Protein AF-A0A2R4MJ63-F1 (afdb_monomer)

Solvent-accessible surface area (backbone atoms only — not comparable to full-atom values): 5792 Å² total; per-residue (Å²): 129,83,83,79,84,66,91,85,64,54,70,69,53,45,52,50,43,52,36,56,55,71,37,94,49,72,66,55,39,58,70,71,44,97,54,55,67,69,57,47,53,54,47,49,52,52,51,34,66,74,69,64,48,90,46,72,68,52,50,29,52,51,28,64,76,39,42,70,59,48,49,56,55,42,48,76,71,66,56,46,71,73,53,48,53,53,61,51,50,57,62,55,59,78,74,111

Secondary structure (DSSP, 8-state):
-PPPPPS---HHHHHHHHHHTT-SSHHHHHHHSSS-HHHHHHHHHHHHHHHT--SHHHHHHHHHHTHHHHHHHHHHTTTHHHHHHHHHHHHHHTT-

Mean predicted aligned error: 8.24 Å

Foldseek 3Di:
DQDDDDPDDDLLLLLLLQQLLQDPDVVSSCVLDPDHPVSNVVSVVVVCVVRVDPDSVSSNVNCVVCVVVSVVVNVVVVVCPSNVVSVVVVVVVVVD

Nearest PDB structures (foldseek):
  6ugl-assembly1_A  TM=7.678E-01  e=4.715E-01  Vibrio cholerae O1 str. 2010EL-1786
  6kju-assembly1_B  TM=7.808E-01  e=5.261E-01  Vibrio cholerae
  1je8-assembly2_E  TM=7.914E-01  e=8.612E-01  Escherichia coli
  6ide-assembly1_A  TM=7.523E-01  e=7.718E-01  Vibrio cholerae
  7x1k-assembly1_B  TM=7.817E-01  e=1.410E+00  Listeria monocytogenes

Radius of gyration: 13.07 Å; Cα contacts (8 Å, |Δi|>4): 61; chains: 1; bound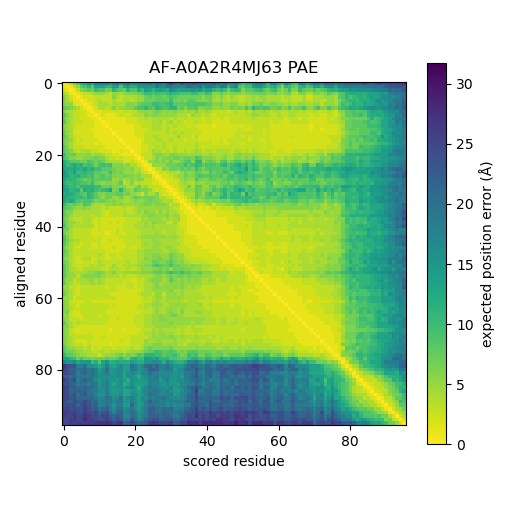ing box: 25×25×36 Å

Structure (mmCIF, N/CA/C/O backbone):
data_AF-A0A2R4MJ63-F1
#
_entry.id   AF-A0A2R4MJ63-F1
#
loop_
_atom_site.group_PDB
_atom_site.id
_atom_site.type_symbol
_atom_site.label_atom_id
_atom_site.label_alt_id
_atom_site.label_comp_id
_atom_site.label_asym_id
_atom_site.label_entity_id
_atom_site.label_seq_id
_atom_site.pdbx_PDB_ins_code
_atom_site.Cartn_x
_atom_site.Cartn_y
_atom_site.Cartn_z
_atom_site.occupancy
_atom_site.B_iso_or_equiv
_atom_site.auth_seq_id
_atom_site.auth_comp_id
_atom_site.auth_asym_id
_atom_site.auth_atom_id
_atom_site.pdbx_PDB_model_num
ATOM 1 N N . MET A 1 1 ? 4.977 13.583 14.641 1.00 46.91 1 MET A N 1
ATOM 2 C CA . MET A 1 1 ? 5.821 12.556 13.986 1.00 46.91 1 MET A CA 1
ATOM 3 C C . MET A 1 1 ? 4.907 11.609 13.225 1.00 46.91 1 MET A C 1
ATOM 5 O O . MET A 1 1 ? 3.890 11.243 13.805 1.00 46.91 1 MET A O 1
ATOM 9 N N . PRO A 1 2 ? 5.206 11.243 11.965 1.00 60.16 2 PRO A N 1
ATOM 10 C CA . PRO A 1 2 ? 4.436 10.213 11.275 1.00 60.16 2 PRO A CA 1
ATOM 11 C C . PRO A 1 2 ? 4.547 8.881 12.040 1.00 60.16 2 PRO A C 1
ATOM 13 O O . PRO A 1 2 ? 5.600 8.618 12.632 1.00 60.16 2 PRO A O 1
ATOM 16 N N . PRO A 1 3 ? 3.489 8.049 12.062 1.00 74.12 3 PRO A N 1
ATOM 17 C CA . PRO A 1 3 ? 3.548 6.744 12.709 1.00 74.12 3 PRO A CA 1
ATOM 18 C C . PRO A 1 3 ? 4.690 5.912 12.115 1.00 74.12 3 PRO A C 1
ATOM 20 O O . PRO A 1 3 ? 5.008 6.033 10.932 1.00 74.12 3 PRO A O 1
ATOM 23 N N . GLN A 1 4 ? 5.346 5.093 12.937 1.00 82.44 4 GLN A N 1
ATOM 24 C CA . GLN A 1 4 ? 6.469 4.270 12.479 1.00 82.44 4 GLN A CA 1
ATOM 25 C C . GLN A 1 4 ? 5.987 3.145 11.555 1.00 82.44 4 GLN A C 1
ATOM 27 O O . GLN A 1 4 ? 4.915 2.574 11.776 1.00 82.44 4 GLN A O 1
ATOM 32 N N . LEU A 1 5 ? 6.796 2.784 10.551 1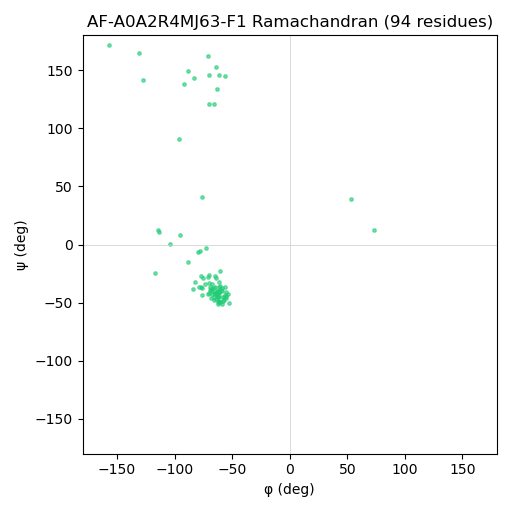.00 86.25 5 LEU A N 1
ATOM 33 C CA . LEU A 1 5 ? 6.534 1.605 9.730 1.00 86.25 5 LEU A CA 1
ATOM 34 C C . LEU A 1 5 ? 6.766 0.337 10.576 1.00 86.25 5 LEU A C 1
ATOM 36 O O . LEU A 1 5 ? 7.868 0.120 11.083 1.00 86.25 5 LEU A O 1
ATOM 40 N N . PRO A 1 6 ? 5.763 -0.539 10.756 1.00 87.19 6 PRO A N 1
ATOM 41 C CA . PRO A 1 6 ? 5.929 -1.735 11.562 1.00 87.19 6 PRO A CA 1
ATOM 42 C C . PRO A 1 6 ? 6.973 -2.680 10.965 1.00 87.19 6 PRO A C 1
ATOM 44 O O . PRO A 1 6 ? 6.922 -3.018 9.777 1.00 87.19 6 PRO A O 1
ATOM 47 N N . LYS A 1 7 ? 7.874 -3.195 11.813 1.00 83.69 7 LYS A N 1
ATOM 48 C CA . LYS A 1 7 ? 8.888 -4.192 11.418 1.00 83.69 7 LYS A CA 1
ATOM 49 C C . LYS A 1 7 ? 8.252 -5.445 10.803 1.00 83.69 7 LYS A C 1
ATOM 51 O O . LYS A 1 7 ? 8.768 -5.985 9.829 1.00 83.69 7 LYS A O 1
ATOM 56 N N . SER A 1 8 ? 7.096 -5.864 11.320 1.00 83.69 8 SER A N 1
ATOM 57 C CA . SER A 1 8 ? 6.280 -6.959 10.791 1.00 83.69 8 SER A CA 1
ATOM 58 C C . SER A 1 8 ? 5.167 -6.430 9.872 1.00 83.69 8 SER A C 1
ATOM 60 O O . SER A 1 8 ? 4.051 -6.113 10.297 1.00 83.69 8 SER A O 1
ATOM 62 N N . MET A 1 9 ? 5.486 -6.345 8.580 1.00 87.69 9 MET A N 1
ATOM 63 C CA . MET A 1 9 ? 4.502 -6.218 7.498 1.00 87.69 9 MET A CA 1
ATOM 64 C C . MET A 1 9 ? 4.775 -7.297 6.459 1.00 87.69 9 MET A C 1
ATOM 66 O O . MET A 1 9 ? 5.939 -7.593 6.172 1.00 87.69 9 MET A O 1
ATOM 70 N N . SER A 1 10 ? 3.703 -7.866 5.912 1.00 88.69 10 SER A N 1
ATOM 71 C CA . SER A 1 10 ? 3.794 -8.834 4.820 1.00 88.69 10 SER A CA 1
ATOM 72 C C . SER A 1 10 ? 4.225 -8.158 3.514 1.00 88.69 10 SER A C 1
ATOM 74 O O . SER A 1 10 ? 4.100 -6.940 3.361 1.00 88.69 10 SER A O 1
ATOM 76 N N . ARG A 1 11 ? 4.700 -8.956 2.548 1.00 86.38 11 ARG A N 1
ATOM 77 C CA . ARG A 1 11 ? 4.998 -8.476 1.189 1.00 86.38 11 ARG A CA 1
ATOM 78 C C . ARG A 1 11 ? 3.807 -7.749 0.581 1.00 86.38 11 ARG A C 1
ATOM 80 O O . ARG A 1 11 ? 3.965 -6.617 0.158 1.00 86.38 11 ARG A O 1
ATOM 87 N N . ASP A 1 12 ? 2.634 -8.373 0.630 1.00 86.69 12 ASP A N 1
ATOM 88 C CA . ASP A 1 12 ? 1.371 -7.840 0.110 1.00 86.69 12 ASP A CA 1
ATOM 89 C C . ASP A 1 12 ? 1.052 -6.443 0.676 1.00 86.69 12 ASP A C 1
ATOM 91 O O . ASP A 1 12 ? 0.656 -5.535 -0.051 1.00 86.69 12 ASP A O 1
ATOM 95 N N . GLN A 1 13 ? 1.262 -6.246 1.982 1.00 88.94 13 GLN A N 1
ATOM 96 C CA . GLN A 1 13 ? 1.032 -4.961 2.648 1.00 88.94 13 GLN A CA 1
ATOM 97 C C . GLN A 1 13 ? 2.019 -3.887 2.183 1.00 88.94 13 GLN A C 1
ATOM 99 O O . GLN A 1 13 ? 1.625 -2.743 1.966 1.00 88.94 13 GLN A O 1
ATOM 104 N N . LEU A 1 14 ? 3.298 -4.244 2.040 1.00 88.50 14 LEU A N 1
ATOM 105 C CA . LEU A 1 14 ? 4.331 -3.327 1.558 1.00 88.50 14 LEU A CA 1
ATOM 106 C C . LEU A 1 14 ? 4.145 -2.997 0.076 1.00 88.50 14 LEU A C 1
ATOM 108 O O . LEU A 1 14 ? 4.331 -1.848 -0.307 1.00 88.50 14 LEU A O 1
ATOM 112 N N . GLU A 1 15 ? 3.766 -3.982 -0.737 1.00 86.06 15 GLU A N 1
ATOM 113 C CA . GLU A 1 15 ? 3.507 -3.834 -2.169 1.00 86.06 15 GLU A CA 1
ATOM 114 C C . GLU A 1 15 ? 2.346 -2.871 -2.403 1.00 86.06 15 GLU A C 1
ATOM 116 O O . GLU A 1 15 ? 2.501 -1.901 -3.139 1.00 86.06 15 GLU A O 1
ATOM 121 N N . LEU A 1 16 ? 1.215 -3.064 -1.718 1.00 86.06 16 LEU A N 1
ATOM 122 C CA . LEU A 1 16 ? 0.089 -2.137 -1.828 1.00 86.06 16 LEU A CA 1
ATOM 123 C C . LEU A 1 16 ? 0.428 -0.753 -1.313 1.00 86.06 16 LEU A C 1
ATOM 125 O O . LEU A 1 16 ? 0.087 0.229 -1.966 1.00 86.06 16 LEU A O 1
ATOM 129 N N . LEU A 1 17 ? 1.123 -0.663 -0.177 1.00 87.19 17 LEU A N 1
ATOM 130 C CA . LEU A 1 17 ? 1.544 0.630 0.336 1.00 87.19 17 LEU A CA 1
ATOM 131 C C . LEU A 1 17 ? 2.418 1.349 -0.693 1.00 87.19 17 LEU A C 1
ATOM 133 O O . LEU A 1 17 ? 2.172 2.514 -0.978 1.00 87.19 17 LEU A O 1
ATOM 137 N N . PHE A 1 18 ? 3.378 0.644 -1.295 1.00 86.31 18 PHE A N 1
ATOM 138 C CA . PHE A 1 18 ? 4.225 1.167 -2.359 1.00 86.31 18 PHE A CA 1
ATOM 139 C C . PHE A 1 18 ? 3.406 1.641 -3.567 1.00 86.31 18 PHE A C 1
ATOM 141 O O . PHE A 1 18 ? 3.564 2.785 -3.985 1.00 86.31 18 PHE A O 1
ATOM 148 N N . LEU A 1 19 ? 2.503 0.804 -4.086 1.00 83.25 19 LEU A N 1
ATOM 149 C CA . LEU A 1 19 ? 1.683 1.119 -5.258 1.00 83.25 19 LEU A CA 1
ATOM 150 C C . LEU A 1 19 ? 0.770 2.328 -5.027 1.00 83.25 19 LEU A C 1
ATOM 152 O O . LEU A 1 19 ? 0.662 3.171 -5.912 1.00 83.25 19 LEU A O 1
ATOM 156 N N . VAL A 1 20 ? 0.182 2.482 -3.836 1.00 83.75 20 VAL A N 1
ATOM 157 C CA . VAL A 1 20 ? -0.650 3.652 -3.490 1.00 83.75 20 VAL A CA 1
ATOM 158 C C . VAL A 1 20 ? 0.114 4.967 -3.614 1.00 83.75 20 VAL A C 1
ATOM 160 O O . VAL A 1 20 ? -0.457 5.980 -4.021 1.00 83.75 20 VAL A O 1
ATOM 163 N N . GLY A 1 21 ? 1.398 4.961 -3.254 1.00 79.56 21 GLY A N 1
ATOM 164 C CA . GLY A 1 21 ? 2.260 6.135 -3.358 1.00 79.56 21 GLY A CA 1
ATOM 165 C C . GLY A 1 21 ? 2.793 6.413 -4.763 1.00 79.56 21 GLY A C 1
ATOM 166 O O . GLY A 1 21 ? 3.457 7.426 -4.955 1.00 79.56 21 GLY A O 1
ATOM 167 N N . GLN A 1 22 ? 2.557 5.522 -5.727 1.00 75.38 22 GLN A N 1
ATOM 168 C CA . GLN A 1 22 ? 3.052 5.642 -7.106 1.00 75.38 22 GLN A CA 1
ATOM 169 C C . GLN A 1 22 ? 1.922 5.766 -8.134 1.00 75.38 22 GLN A C 1
ATOM 171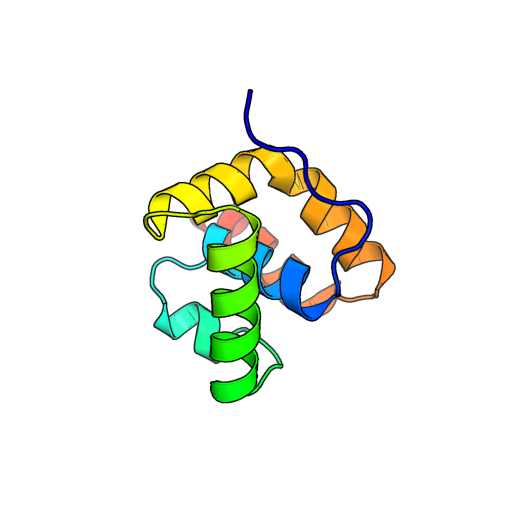 O O . GLN A 1 22 ? 2.137 6.292 -9.215 1.00 75.38 22 GLN A O 1
ATOM 176 N N . CYS A 1 23 ? 0.721 5.281 -7.820 1.00 75.06 23 CYS A N 1
ATOM 177 C CA . CYS A 1 23 ? -0.408 5.296 -8.742 1.00 75.06 23 CYS A CA 1
ATOM 178 C C . CYS A 1 23 ? -1.255 6.557 -8.567 1.00 75.06 23 CYS A C 1
ATOM 180 O O . CYS A 1 23 ? -1.574 6.980 -7.445 1.00 75.06 23 CYS A O 1
ATOM 182 N N . SER A 1 24 ? -1.677 7.126 -9.694 1.00 70.38 24 SER A N 1
ATOM 183 C CA . SER A 1 24 ? -2.461 8.366 -9.731 1.00 70.38 24 SER A CA 1
ATOM 184 C C . SER A 1 24 ? -3.902 8.124 -9.287 1.00 70.38 24 SER A C 1
ATOM 186 O O . SER A 1 24 ? -4.500 8.949 -8.589 1.00 70.38 24 SER A O 1
ATOM 188 N N . ASN A 1 25 ? -4.425 6.947 -9.616 1.00 70.94 25 ASN A N 1
ATOM 189 C CA . ASN A 1 25 ? -5.778 6.484 -9.333 1.00 70.94 25 ASN A CA 1
ATOM 190 C C . ASN A 1 25 ? -5.744 5.076 -8.700 1.00 70.94 25 ASN A C 1
ATOM 192 O O . ASN A 1 25 ? -4.728 4.380 -8.706 1.00 70.94 25 ASN A O 1
ATOM 196 N N . THR A 1 26 ? -6.860 4.664 -8.101 1.00 67.69 26 THR A N 1
ATOM 197 C CA . THR A 1 26 ? -6.997 3.341 -7.470 1.00 67.69 26 THR A CA 1
ATOM 198 C C . THR A 1 26 ? -7.034 2.196 -8.477 1.00 67.69 26 THR A C 1
ATOM 200 O O . THR A 1 26 ? -6.623 1.090 -8.142 1.00 67.69 26 THR A O 1
ATOM 203 N N . ASP A 1 27 ? -7.464 2.456 -9.709 1.00 67.75 27 ASP A N 1
ATOM 204 C CA . ASP A 1 27 ? -7.562 1.433 -10.755 1.00 67.75 27 ASP A CA 1
ATOM 205 C C . ASP A 1 27 ? -6.183 0.954 -11.225 1.00 67.75 27 ASP A C 1
ATOM 207 O O . ASP A 1 27 ? -5.966 -0.244 -11.401 1.00 67.75 27 ASP A O 1
ATOM 211 N N . GLU A 1 28 ? -5.200 1.854 -11.299 1.00 65.62 28 GLU A N 1
ATOM 212 C CA . GLU A 1 28 ? -3.801 1.501 -11.562 1.00 65.62 28 GLU A CA 1
ATOM 213 C C . GLU A 1 28 ? -3.210 0.588 -10.480 1.00 65.62 28 GLU A C 1
ATOM 215 O O . GLU A 1 28 ? -2.386 -0.273 -10.795 1.00 65.62 28 GLU A O 1
ATOM 220 N N . ILE A 1 29 ? -3.644 0.727 -9.222 1.00 67.19 29 ILE A N 1
ATOM 221 C CA . ILE A 1 29 ? -3.208 -0.149 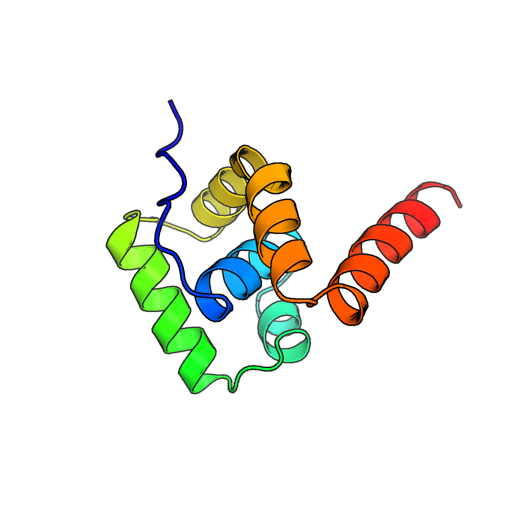-8.124 1.00 67.19 29 ILE A CA 1
ATOM 222 C C . ILE A 1 29 ? -3.717 -1.571 -8.372 1.00 67.19 29 ILE A C 1
ATOM 224 O O . ILE A 1 29 ? -2.942 -2.526 -8.267 1.00 67.19 29 ILE A O 1
ATOM 228 N N . TYR A 1 30 ? -4.991 -1.699 -8.764 1.00 66.25 30 TYR A N 1
ATOM 229 C CA . TYR A 1 30 ? -5.609 -2.990 -9.056 1.00 66.25 30 TYR A CA 1
ATOM 230 C C . TYR A 1 30 ? -4.929 -3.715 -10.216 1.00 66.25 30 TYR A C 1
ATOM 232 O O . TYR A 1 30 ? -4.772 -4.931 -10.147 1.00 66.25 30 TYR A O 1
ATOM 240 N N . ILE A 1 31 ? -4.479 -2.974 -11.231 1.00 60.81 31 ILE A N 1
ATOM 241 C CA . ILE A 1 31 ? -3.825 -3.517 -12.429 1.00 60.81 31 ILE A CA 1
ATOM 242 C C . ILE A 1 31 ? -2.355 -3.887 -12.170 1.00 60.81 31 ILE A C 1
ATOM 244 O O . ILE A 1 31 ? -1.855 -4.860 -12.729 1.00 60.81 31 ILE A O 1
ATOM 248 N N . ARG A 1 32 ? -1.636 -3.107 -11.351 1.00 67.31 32 ARG A N 1
ATOM 249 C CA . ARG A 1 32 ? -0.178 -3.252 -11.173 1.00 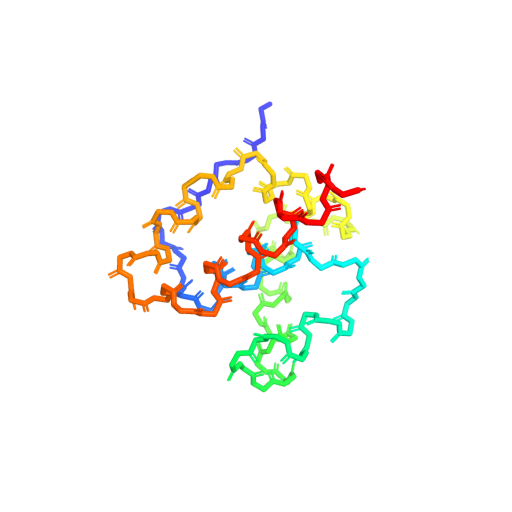67.31 32 ARG A CA 1
ATOM 250 C C . ARG A 1 32 ? 0.228 -4.231 -10.073 1.00 67.31 32 ARG A C 1
ATOM 252 O O . ARG A 1 32 ? 1.397 -4.615 -10.027 1.00 67.31 32 ARG A O 1
ATOM 259 N N . SER A 1 33 ? -0.688 -4.624 -9.191 1.00 72.62 33 SER A N 1
ATOM 260 C CA . SER A 1 33 ? -0.397 -5.643 -8.182 1.00 72.62 33 SER A CA 1
ATOM 261 C C . SER A 1 33 ? -0.564 -7.053 -8.742 1.00 72.62 33 SER A C 1
ATOM 263 O O . SER A 1 33 ? -1.501 -7.340 -9.480 1.00 72.62 33 SER A O 1
ATOM 265 N N . ALA A 1 34 ? 0.303 -7.971 -8.310 1.00 72.25 34 ALA A N 1
ATOM 266 C CA . ALA A 1 34 ? 0.151 -9.398 -8.606 1.00 72.25 34 ALA A CA 1
ATOM 267 C C . ALA A 1 34 ? -0.998 -10.064 -7.811 1.00 72.25 34 ALA A C 1
ATOM 269 O O . ALA A 1 34 ? -1.247 -11.261 -7.952 1.00 72.25 34 ALA A O 1
ATOM 270 N N . MET A 1 35 ? -1.673 -9.317 -6.931 1.00 79.06 35 MET A N 1
ATOM 271 C CA . MET A 1 35 ? -2.770 -9.801 -6.093 1.00 79.06 35 MET A CA 1
ATOM 272 C C . MET A 1 35 ? -4.134 -9.686 -6.776 1.00 79.06 35 MET A C 1
ATOM 274 O O . MET A 1 35 ? -4.407 -8.723 -7.486 1.00 79.06 35 MET A O 1
ATOM 278 N N . THR A 1 36 ? -5.053 -10.601 -6.454 1.00 83.25 36 THR A N 1
ATOM 279 C CA . THR A 1 36 ? -6.468 -10.465 -6.838 1.00 83.25 36 THR A CA 1
ATOM 280 C C . THR A 1 36 ? -7.110 -9.243 -6.173 1.00 83.25 36 THR A C 1
ATOM 282 O O . THR A 1 36 ? -6.726 -8.852 -5.069 1.00 83.25 36 THR A O 1
ATOM 285 N N . ILE A 1 37 ? -8.140 -8.667 -6.799 1.00 81.19 37 ILE A N 1
ATOM 286 C CA . ILE A 1 37 ? -8.856 -7.489 -6.275 1.00 81.19 37 ILE A CA 1
ATOM 287 C C . ILE A 1 37 ? -9.385 -7.733 -4.850 1.00 81.19 37 ILE A C 1
ATOM 289 O O . ILE A 1 37 ? -9.273 -6.866 -3.985 1.00 81.19 37 ILE A O 1
ATOM 293 N N . GLU A 1 38 ? -9.921 -8.920 -4.565 1.00 84.69 38 GLU A N 1
ATOM 294 C CA . GLU A 1 38 ? -10.415 -9.291 -3.230 1.00 84.69 38 GLU A CA 1
ATOM 295 C C . GLU A 1 38 ? -9.301 -9.296 -2.181 1.00 84.69 38 GLU A C 1
ATOM 297 O O . GLU A 1 38 ? -9.461 -8.769 -1.074 1.00 84.69 38 GLU A O 1
ATOM 302 N N . ARG A 1 39 ? -8.137 -9.852 -2.542 1.00 83.12 39 ARG A N 1
ATOM 303 C CA . ARG A 1 39 ? -6.958 -9.856 -1.679 1.00 83.12 39 ARG A CA 1
ATOM 304 C C . ARG A 1 39 ? -6.467 -8.435 -1.437 1.00 83.12 39 ARG A C 1
ATOM 306 O O . ARG A 1 39 ? -6.165 -8.101 -0.292 1.00 83.12 39 ARG A O 1
ATOM 313 N N . GLN A 1 40 ? -6.454 -7.598 -2.472 1.00 80.56 40 GLN A N 1
ATOM 314 C CA . GLN A 1 40 ? -6.070 -6.198 -2.349 1.00 80.56 40 GLN A CA 1
ATOM 315 C C . GLN A 1 40 ? -6.997 -5.441 -1.398 1.00 80.56 40 GLN A C 1
ATOM 317 O O . GLN A 1 40 ? -6.512 -4.839 -0.443 1.00 80.56 40 GLN A O 1
ATOM 322 N N . LYS A 1 41 ? -8.321 -5.556 -1.571 1.00 85.69 41 LYS A N 1
ATOM 323 C CA . LYS A 1 41 ? -9.322 -4.954 -0.670 1.00 85.69 41 LYS A CA 1
ATOM 324 C C . LYS A 1 41 ? -9.121 -5.388 0.782 1.00 85.69 41 LYS A C 1
ATOM 326 O O . LYS A 1 41 ? -9.137 -4.550 1.682 1.00 85.69 41 LYS A O 1
ATOM 331 N N . LYS A 1 42 ? -8.874 -6.682 1.017 1.00 89.94 42 LYS A N 1
ATOM 332 C CA . LYS A 1 42 ? -8.615 -7.217 2.363 1.00 89.94 42 LYS A CA 1
ATOM 333 C C . LYS A 1 42 ? -7.368 -6.598 2.992 1.00 89.94 42 LYS A C 1
ATOM 335 O O . LYS A 1 42 ? -7.408 -6.168 4.143 1.00 89.94 42 LY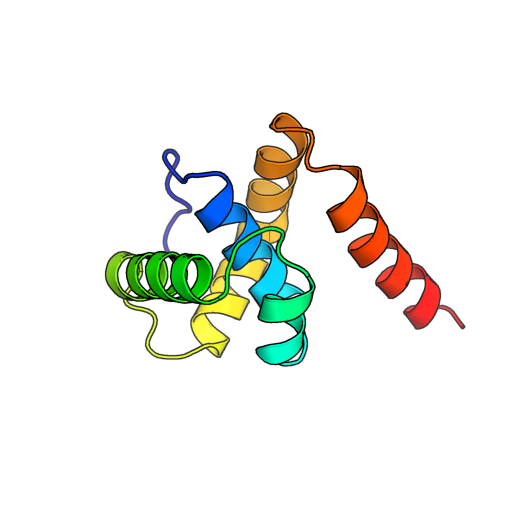S A O 1
ATOM 340 N N . VAL A 1 43 ? -6.261 -6.555 2.255 1.00 88.06 43 VAL A N 1
ATOM 341 C CA . VAL A 1 43 ? -4.993 -6.002 2.751 1.00 88.06 43 VAL A CA 1
ATOM 342 C C . VAL A 1 43 ? -5.102 -4.491 2.965 1.00 88.06 43 VAL A C 1
ATOM 344 O O . VAL A 1 43 ? -4.614 -3.979 3.969 1.00 88.06 43 VAL A O 1
ATOM 347 N N . PHE A 1 44 ? -5.803 -3.783 2.081 1.00 85.62 44 PHE A N 1
ATOM 348 C CA . PHE A 1 44 ? -6.063 -2.354 2.220 1.00 85.62 44 PHE A CA 1
ATOM 349 C C . PHE A 1 44 ? -6.889 -2.044 3.468 1.00 85.62 44 PHE A C 1
ATOM 351 O O . PHE A 1 44 ? -6.518 -1.170 4.245 1.00 85.62 44 PHE A O 1
ATOM 358 N N . GLY A 1 45 ? -7.954 -2.815 3.713 1.00 87.31 45 GLY A N 1
ATOM 359 C CA . GLY A 1 45 ? -8.749 -2.707 4.935 1.00 87.31 45 GLY A CA 1
ATOM 360 C C . GLY A 1 45 ? -7.894 -2.892 6.189 1.00 87.31 45 GLY A C 1
ATOM 361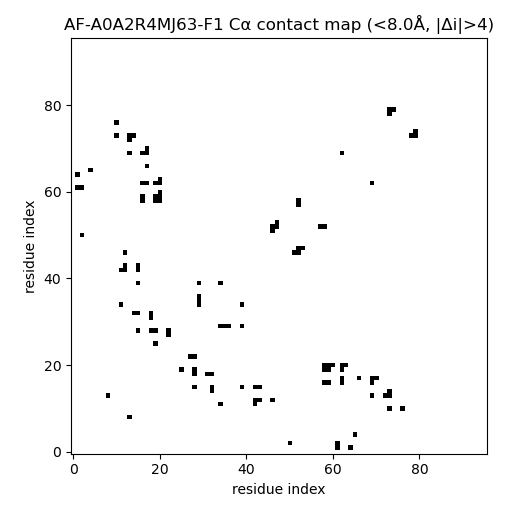 O O . GLY A 1 45 ? -7.976 -2.092 7.113 1.00 87.31 45 GLY A O 1
ATOM 362 N N . GLN A 1 46 ? -6.987 -3.875 6.190 1.00 89.94 46 GLN A N 1
ATOM 363 C CA . GLN A 1 46 ? -6.046 -4.069 7.299 1.00 89.94 46 GLN A CA 1
ATOM 364 C C . GLN A 1 46 ? -5.113 -2.870 7.505 1.00 89.94 46 GLN A C 1
ATOM 366 O O . GLN A 1 46 ? -4.841 -2.513 8.649 1.00 89.94 46 GLN A O 1
ATOM 371 N N . LEU A 1 47 ? -4.612 -2.255 6.429 1.00 87.31 47 LEU A N 1
ATOM 372 C CA . LEU A 1 47 ? -3.764 -1.062 6.518 1.00 87.31 47 LEU A CA 1
ATOM 373 C C . LEU A 1 47 ? -4.548 0.126 7.083 1.00 87.31 47 LEU A C 1
ATOM 375 O O . LEU A 1 47 ? -4.087 0.762 8.028 1.00 87.31 47 LEU A O 1
ATOM 379 N N . VAL A 1 48 ? -5.750 0.377 6.561 1.00 87.75 48 VAL A N 1
ATOM 380 C CA . VAL A 1 48 ? -6.639 1.446 7.035 1.00 87.75 48 VAL A CA 1
ATOM 381 C C . VAL A 1 48 ? -6.953 1.274 8.518 1.00 87.75 48 VAL A C 1
ATOM 383 O O . VAL A 1 48 ? -6.756 2.209 9.285 1.00 87.75 48 VAL A O 1
ATOM 386 N N . THR A 1 49 ? -7.347 0.076 8.957 1.00 89.12 49 THR A N 1
ATOM 387 C CA . THR A 1 49 ? -7.632 -0.189 10.375 1.00 89.12 49 THR A CA 1
ATOM 388 C C . THR A 1 49 ? -6.387 -0.059 11.251 1.00 89.12 49 THR A C 1
ATOM 390 O O . THR A 1 49 ? -6.459 0.509 12.337 1.00 89.12 49 THR A O 1
ATOM 393 N N . ARG A 1 50 ? -5.233 -0.568 10.800 1.00 87.38 50 ARG A N 1
ATOM 394 C CA . ARG A 1 50 ? -4.001 -0.592 11.603 1.00 87.38 50 ARG A CA 1
ATOM 395 C C . ARG A 1 50 ? -3.418 0.798 11.841 1.00 87.38 50 ARG A C 1
ATOM 397 O O . ARG A 1 50 ? -2.890 1.045 12.920 1.00 87.38 50 ARG A O 1
ATOM 404 N N . PHE A 1 51 ? -3.474 1.668 10.839 1.00 87.62 51 PHE A N 1
ATOM 405 C CA . PHE A 1 51 ? -2.906 3.017 10.908 1.00 87.62 51 PHE A CA 1
ATOM 406 C C . PHE A 1 51 ? -3.961 4.108 11.091 1.00 87.62 51 PHE A C 1
ATOM 408 O O . PHE A 1 51 ? -3.599 5.277 11.164 1.00 87.62 51 PHE A O 1
ATOM 415 N N . GLN A 1 52 ? -5.238 3.723 11.178 1.00 89.25 52 GLN A N 1
ATOM 416 C CA . GLN A 1 52 ? -6.382 4.626 11.300 1.00 89.25 52 GLN A CA 1
ATOM 417 C C . GLN A 1 52 ? -6.414 5.694 10.198 1.00 89.25 52 GLN A C 1
ATOM 419 O O . GLN A 1 52 ? -6.742 6.847 10.453 1.00 89.25 52 GLN A O 1
ATOM 424 N N . PHE A 1 53 ? -6.068 5.305 8.966 1.00 87.75 53 PHE A N 1
ATOM 425 C CA . PHE A 1 53 ? -6.073 6.231 7.837 1.00 87.75 53 PHE A CA 1
ATOM 426 C C . PHE A 1 53 ? -7.500 6.693 7.534 1.00 87.75 53 PHE A C 1
ATOM 428 O O . PHE A 1 53 ? -8.359 5.877 7.198 1.00 87.75 53 PHE A O 1
ATOM 435 N N . ALA A 1 54 ? -7.748 7.997 7.599 1.00 83.75 54 ALA A N 1
ATOM 436 C CA . ALA A 1 54 ? -9.062 8.567 7.317 1.00 83.75 54 ALA A CA 1
ATOM 437 C C . ALA A 1 54 ? -9.357 8.635 5.810 1.00 83.75 54 ALA A C 1
ATOM 439 O O . ALA A 1 54 ? -10.512 8.618 5.390 1.00 83.75 54 ALA A O 1
ATOM 440 N N . ASN A 1 55 ? -8.317 8.737 4.978 1.00 84.00 55 ASN A N 1
ATOM 441 C CA . ASN A 1 55 ? -8.443 8.872 3.530 1.00 84.00 55 ASN A CA 1
ATOM 442 C C . ASN A 1 55 ? -7.169 8.414 2.797 1.00 84.00 55 ASN A C 1
ATOM 444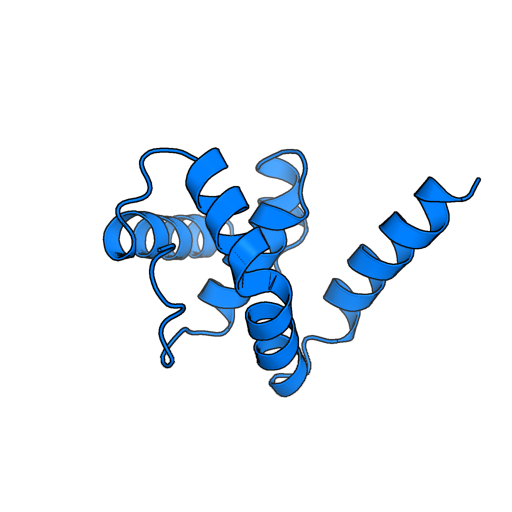 O O . ASN A 1 55 ? -6.123 8.164 3.396 1.00 84.00 55 ASN A O 1
ATOM 448 N N . ILE A 1 56 ? -7.243 8.339 1.465 1.00 81.44 56 ILE A N 1
ATOM 449 C CA . ILE A 1 56 ? -6.119 7.907 0.622 1.00 81.44 56 ILE A CA 1
ATOM 450 C C . ILE A 1 56 ? -4.915 8.866 0.660 1.00 81.44 56 ILE A C 1
ATOM 452 O O . ILE A 1 56 ? -3.779 8.426 0.471 1.00 81.44 56 ILE A O 1
ATOM 456 N N . HIS A 1 57 ? -5.119 10.161 0.935 1.00 84.44 57 HIS A N 1
ATOM 457 C CA . HIS A 1 57 ? -4.023 11.133 1.027 1.00 84.44 57 HIS A CA 1
ATOM 458 C C . HIS A 1 57 ? -3.122 10.874 2.236 1.00 84.44 57 HIS A C 1
ATOM 460 O O . HIS A 1 57 ? -1.908 11.067 2.143 1.00 84.44 57 HIS A O 1
ATOM 466 N N . GLU A 1 58 ? -3.680 10.388 3.343 1.00 87.50 58 GLU A N 1
ATOM 467 C CA . GLU A 1 58 ? -2.894 9.978 4.508 1.00 87.50 58 GLU A CA 1
ATOM 468 C C . GLU A 1 58 ? -2.045 8.743 4.209 1.00 87.50 58 GLU A C 1
ATOM 470 O O . GLU A 1 58 ? -0.868 8.714 4.563 1.00 87.50 58 GLU A O 1
ATOM 475 N N . ILE A 1 59 ? -2.590 7.771 3.469 1.00 86.06 59 ILE A N 1
ATOM 476 C CA . ILE A 1 59 ? -1.844 6.580 3.032 1.00 86.06 59 ILE A CA 1
ATOM 477 C C . ILE A 1 59 ? -0.673 6.991 2.135 1.00 86.06 59 ILE A C 1
ATOM 479 O O . ILE A 1 59 ? 0.451 6.526 2.328 1.00 86.06 59 ILE A O 1
ATOM 483 N N . ARG A 1 60 ? -0.910 7.907 1.187 1.00 86.56 60 ARG A N 1
ATOM 484 C CA . ARG A 1 60 ? 0.136 8.467 0.314 1.00 86.56 60 ARG A CA 1
ATOM 485 C C . ARG A 1 60 ? 1.198 9.225 1.103 1.00 86.56 60 ARG A C 1
ATOM 487 O O . ARG A 1 60 ? 2.388 9.026 0.877 1.00 86.56 60 ARG A O 1
ATOM 494 N N . SER A 1 61 ? 0.787 10.063 2.051 1.00 88.19 61 SER A N 1
ATOM 495 C CA . SER A 1 61 ? 1.717 10.813 2.903 1.00 88.19 61 SER A CA 1
ATOM 496 C C . SER A 1 61 ? 2.562 9.877 3.768 1.00 88.19 61 SER A C 1
ATOM 498 O O . SER A 1 61 ? 3.774 10.064 3.882 1.00 88.19 61 SER A O 1
ATOM 500 N N . PHE A 1 62 ? 1.948 8.825 4.315 1.00 89.56 62 PHE A N 1
ATOM 501 C CA . PHE A 1 62 ? 2.637 7.784 5.068 1.00 89.56 62 PHE A CA 1
ATOM 502 C C . PHE A 1 62 ? 3.622 7.005 4.189 1.00 89.56 62 PHE A C 1
ATOM 504 O O . PHE A 1 62 ? 4.780 6.844 4.567 1.00 89.56 62 PHE A O 1
ATOM 511 N N . GLN A 1 63 ? 3.209 6.576 2.992 1.00 88.62 63 GLN A N 1
ATOM 512 C CA . GLN A 1 63 ? 4.105 5.931 2.031 1.00 88.62 63 GLN A CA 1
ATOM 513 C C . GLN A 1 63 ? 5.297 6.830 1.700 1.00 88.62 63 GLN A C 1
ATOM 515 O O . GLN A 1 63 ? 6.425 6.347 1.721 1.00 88.62 63 GLN A O 1
ATOM 520 N N . LYS A 1 64 ? 5.074 8.126 1.452 1.00 86.94 64 LYS A N 1
ATOM 521 C CA . LYS A 1 64 ? 6.134 9.079 1.105 1.00 86.94 64 LYS A CA 1
ATOM 522 C C . LYS A 1 64 ? 7.143 9.244 2.240 1.00 86.94 64 LYS A C 1
ATOM 524 O O . LYS A 1 64 ? 8.344 9.272 1.989 1.00 86.94 64 LYS A O 1
ATOM 529 N N . ALA A 1 65 ? 6.669 9.291 3.486 1.00 88.75 65 ALA A N 1
ATOM 530 C CA . ALA A 1 65 ? 7.530 9.353 4.667 1.00 88.75 65 ALA A CA 1
ATOM 531 C C . ALA A 1 65 ? 8.409 8.098 4.837 1.00 88.75 65 ALA A C 1
ATOM 533 O O . ALA A 1 65 ? 9.513 8.194 5.367 1.00 88.75 65 ALA A O 1
ATOM 534 N N . HIS A 1 66 ? 7.944 6.941 4.353 1.00 89.38 66 HIS A N 1
ATOM 535 C CA . HIS A 1 66 ? 8.601 5.638 4.528 1.00 89.38 66 HIS A CA 1
ATOM 536 C C . HIS A 1 66 ? 9.111 5.014 3.219 1.00 89.38 66 HIS A C 1
ATOM 538 O O . HIS A 1 66 ? 9.485 3.840 3.197 1.00 89.38 66 HIS A O 1
ATOM 544 N N . GLN A 1 67 ? 9.150 5.776 2.122 1.00 85.06 67 GLN A N 1
ATOM 545 C CA . GLN A 1 67 ? 9.353 5.263 0.760 1.00 85.06 67 GLN A CA 1
ATOM 546 C C . GLN A 1 67 ? 10.631 4.426 0.630 1.00 85.06 67 GLN A C 1
ATOM 548 O O . GLN A 1 67 ? 10.611 3.330 0.067 1.00 85.06 67 GLN A O 1
ATOM 55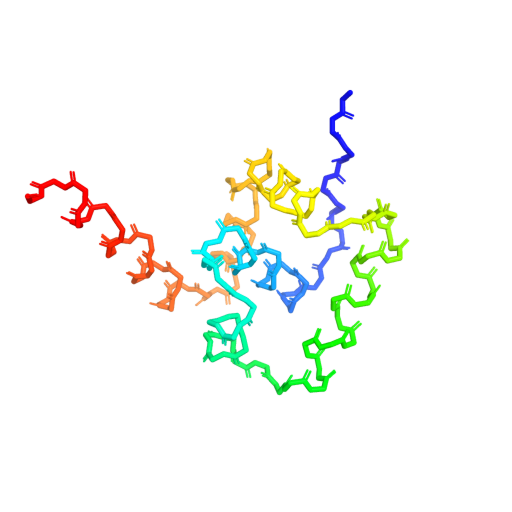3 N N . VAL A 1 68 ? 11.739 4.928 1.182 1.00 85.81 68 VAL A N 1
ATOM 554 C CA . VAL A 1 68 ? 13.049 4.263 1.132 1.00 85.81 68 VAL A CA 1
ATOM 555 C C . VAL A 1 68 ? 13.024 2.937 1.894 1.00 85.81 68 VAL A C 1
ATOM 557 O O . VAL A 1 68 ? 13.545 1.934 1.405 1.00 85.81 68 VAL A O 1
ATOM 560 N N . GLU A 1 69 ? 12.396 2.900 3.071 1.00 88.81 69 GLU A N 1
ATOM 561 C CA . GLU A 1 69 ? 12.307 1.679 3.875 1.00 88.81 69 GLU A CA 1
ATOM 562 C C . GLU A 1 69 ? 11.412 0.632 3.204 1.00 88.81 69 GLU A C 1
ATOM 564 O O . GLU A 1 69 ? 11.810 -0.531 3.080 1.00 88.81 69 GLU A O 1
ATOM 569 N N . VAL A 1 70 ? 10.237 1.042 2.716 1.00 87.62 70 VAL A N 1
ATOM 570 C CA . VAL A 1 70 ? 9.304 0.170 1.987 1.00 87.62 70 VAL A CA 1
ATOM 571 C C . VAL A 1 70 ? 9.999 -0.451 0.775 1.00 87.62 70 VAL A C 1
ATOM 573 O O . VAL A 1 70 ? 9.974 -1.673 0.610 1.00 87.62 70 VAL A O 1
ATOM 576 N N . TYR A 1 71 ? 10.693 0.365 -0.022 1.00 84.44 71 TYR A N 1
ATOM 577 C CA . TYR A 1 71 ? 11.449 -0.100 -1.182 1.00 84.44 71 TYR A CA 1
ATOM 578 C C . TYR A 1 71 ? 12.555 -1.092 -0.799 1.00 84.44 71 TYR A C 1
ATOM 580 O O . TYR A 1 71 ? 12.636 -2.183 -1.364 1.00 84.44 71 TYR A O 1
ATOM 588 N N . ASN A 1 72 ? 13.378 -0.766 0.201 1.00 85.06 72 ASN A N 1
ATOM 589 C CA . ASN A 1 72 ? 14.466 -1.641 0.641 1.00 85.06 72 ASN A CA 1
ATOM 590 C C . ASN A 1 72 ? 13.955 -2.998 1.138 1.00 85.06 72 ASN A C 1
ATOM 592 O O . ASN A 1 72 ? 14.593 -4.028 0.910 1.00 85.06 72 ASN A O 1
ATOM 596 N N . ARG A 1 73 ? 12.796 -3.021 1.800 1.00 87.38 73 ARG A N 1
ATOM 597 C CA . ARG A 1 73 ? 12.166 -4.262 2.261 1.00 87.38 73 ARG A CA 1
ATOM 598 C C . ARG A 1 73 ? 11.615 -5.084 1.102 1.00 87.38 73 ARG A C 1
ATOM 600 O O . ARG A 1 73 ? 11.855 -6.286 1.078 1.00 87.38 73 ARG A O 1
ATOM 607 N N . LEU A 1 74 ? 10.961 -4.460 0.124 1.00 84.81 74 LEU A N 1
ATOM 608 C CA . LEU A 1 74 ? 10.483 -5.146 -1.083 1.00 84.81 74 LEU A CA 1
ATOM 609 C C . LEU A 1 74 ? 11.639 -5.689 -1.935 1.00 84.81 74 LEU A C 1
ATOM 611 O O . LEU A 1 74 ? 11.563 -6.810 -2.442 1.00 84.81 74 LEU A O 1
ATOM 615 N N . LYS A 1 75 ? 12.757 -4.957 -2.011 1.00 82.69 75 LYS A N 1
ATOM 616 C CA . LYS A 1 75 ? 13.976 -5.393 -2.705 1.00 82.69 75 LYS A CA 1
ATOM 617 C C . LYS A 1 75 ? 14.533 -6.701 -2.135 1.00 82.69 75 LYS A C 1
ATOM 619 O O . LYS A 1 75 ? 14.928 -7.571 -2.906 1.00 82.69 75 LYS A O 1
ATOM 624 N N . LYS A 1 76 ? 14.515 -6.882 -0.807 1.00 83.00 76 LYS A N 1
ATOM 625 C CA . LYS A 1 76 ? 14.959 -8.132 -0.150 1.00 83.00 76 LYS A CA 1
ATOM 626 C C . LYS A 1 76 ? 14.145 -9.361 -0.569 1.00 83.00 76 LYS A C 1
ATOM 628 O O . LYS A 1 76 ? 14.636 -10.474 -0.450 1.00 83.00 76 LYS A O 1
ATOM 633 N N . TRP A 1 77 ? 12.921 -9.161 -1.050 1.00 76.38 77 TRP A N 1
ATOM 634 C CA . TRP A 1 77 ? 12.007 -10.227 -1.463 1.00 76.38 77 TRP A CA 1
ATOM 635 C C . TRP A 1 77 ? 12.071 -10.511 -2.970 1.00 76.38 77 TRP A C 1
ATOM 637 O O . TRP A 1 77 ? 11.231 -11.239 -3.490 1.00 76.38 77 TRP A O 1
ATOM 647 N N . GLY A 1 78 ? 13.029 -9.920 -3.693 1.00 70.06 78 GLY A N 1
ATOM 648 C CA . GLY A 1 78 ? 13.163 -10.119 -5.136 1.00 70.06 78 GLY A CA 1
ATOM 649 C C . GLY A 1 78 ? 12.085 -9.415 -5.967 1.00 70.06 78 GLY A C 1
ATOM 650 O O . GLY A 1 78 ? 12.004 -9.651 -7.169 1.00 70.06 78 GLY A O 1
ATOM 651 N N . VAL A 1 79 ? 11.300 -8.499 -5.379 1.00 62.44 79 VAL A N 1
ATOM 652 C CA . VAL A 1 79 ? 10.273 -7.687 -6.074 1.00 62.44 79 VAL A CA 1
ATOM 653 C C . VAL A 1 79 ? 10.930 -6.553 -6.887 1.00 62.44 79 VAL A C 1
ATOM 655 O O . VAL A 1 79 ? 10.506 -5.403 -6.883 1.00 62.44 79 VAL A O 1
ATOM 658 N N . SER A 1 80 ? 12.043 -6.870 -7.547 1.00 53.03 80 SER A N 1
ATOM 659 C CA . SER A 1 80 ? 12.894 -5.936 -8.277 1.00 53.03 80 SER A CA 1
ATOM 660 C C . SER A 1 80 ? 12.280 -5.549 -9.620 1.00 53.03 80 SER A C 1
ATOM 662 O O . SER A 1 80 ? 12.286 -4.374 -9.959 1.00 53.03 80 SER A O 1
ATOM 664 N N . CYS A 1 81 ? 11.722 -6.496 -10.379 1.00 46.19 81 CYS A N 1
ATOM 665 C CA . CYS A 1 81 ? 11.453 -6.269 -11.804 1.00 46.19 81 CYS A CA 1
ATOM 666 C C . CYS A 1 81 ? 10.225 -5.392 -12.099 1.00 46.19 81 CYS A C 1
ATOM 668 O O . CYS A 1 81 ? 10.300 -4.549 -12.987 1.00 46.19 81 CYS A O 1
ATOM 670 N N . SER A 1 82 ? 9.130 -5.505 -11.342 1.00 52.69 82 SER A N 1
ATOM 671 C CA . SER A 1 82 ? 7.926 -4.691 -11.601 1.00 52.69 82 SER A CA 1
ATOM 672 C C . SER A 1 82 ? 8.021 -3.288 -10.992 1.00 52.69 82 SER A C 1
ATOM 674 O O . SER A 1 82 ? 7.524 -2.320 -11.560 1.00 52.69 82 SER A O 1
ATOM 676 N N . ILE A 1 83 ? 8.708 -3.162 -9.852 1.00 54.69 83 ILE A N 1
ATOM 677 C CA . ILE A 1 83 ? 8.838 -1.905 -9.106 1.00 54.69 83 ILE A CA 1
ATOM 678 C C . ILE A 1 83 ? 9.968 -1.020 -9.660 1.00 54.69 83 ILE A C 1
ATOM 680 O O . ILE A 1 83 ? 9.779 0.192 -9.760 1.00 54.69 83 ILE A O 1
ATOM 684 N N . HIS A 1 84 ? 11.110 -1.588 -10.089 1.00 48.22 84 HIS A N 1
ATOM 685 C CA . HIS A 1 84 ? 12.148 -0.792 -10.767 1.00 48.22 84 HIS A CA 1
ATOM 686 C C . HIS A 1 84 ? 11.637 -0.181 -12.066 1.00 48.22 84 HIS A C 1
ATOM 688 O O . HIS A 1 84 ? 11.944 0.976 -12.325 1.00 48.22 84 HIS A O 1
ATOM 694 N N . ALA A 1 85 ? 10.874 -0.930 -12.870 1.00 49.62 85 ALA A N 1
ATOM 695 C CA . ALA A 1 85 ? 10.355 -0.431 -14.141 1.00 49.62 85 ALA A CA 1
ATOM 696 C C . ALA A 1 85 ? 9.459 0.803 -13.939 1.00 49.62 85 ALA A C 1
ATOM 698 O O . ALA A 1 85 ? 9.575 1.772 -14.679 1.00 49.62 85 ALA A O 1
ATOM 699 N N . LEU A 1 86 ? 8.638 0.806 -12.886 1.00 52.72 86 LEU A N 1
ATOM 700 C CA . LEU A 1 86 ? 7.790 1.933 -12.486 1.00 52.72 86 LEU A CA 1
ATOM 701 C C . LEU A 1 86 ? 8.599 3.187 -12.113 1.00 52.72 86 LEU A C 1
ATOM 703 O O . LEU A 1 86 ? 8.368 4.257 -12.670 1.00 52.72 86 LEU A O 1
ATOM 707 N N . VAL A 1 87 ? 9.588 3.040 -11.226 1.00 53.31 87 VAL A N 1
ATOM 708 C CA . VAL A 1 87 ? 10.414 4.166 -10.750 1.00 53.31 87 VAL A CA 1
ATOM 709 C C . VAL A 1 87 ? 11.359 4.692 -11.841 1.00 53.31 87 VAL A C 1
ATOM 711 O O . VAL A 1 87 ? 11.649 5.889 -11.882 1.00 53.31 87 VAL A O 1
ATOM 714 N N . LEU A 1 88 ? 11.854 3.825 -12.736 1.00 48.22 88 LEU A N 1
ATOM 715 C CA . LEU A 1 88 ? 12.664 4.251 -13.883 1.00 48.22 88 LEU A CA 1
ATOM 716 C C . LEU A 1 88 ? 11.818 4.995 -14.925 1.00 48.22 88 LEU A C 1
ATOM 718 O O . LEU A 1 88 ? 12.275 6.012 -15.438 1.00 48.22 88 LEU A O 1
ATOM 722 N N . MET A 1 89 ? 10.599 4.525 -15.212 1.00 47.53 89 MET A N 1
ATOM 723 C CA . MET A 1 89 ? 9.700 5.157 -16.187 1.00 47.53 89 MET A CA 1
ATOM 724 C C . MET A 1 89 ? 9.306 6.582 -15.767 1.00 47.53 89 MET A C 1
ATOM 726 O O . MET A 1 89 ? 9.356 7.485 -16.598 1.00 47.53 89 MET A O 1
ATOM 730 N N . GLU A 1 90 ? 9.013 6.832 -14.483 1.00 48.53 90 GLU A N 1
ATOM 731 C CA . GLU A 1 90 ? 8.724 8.198 -14.004 1.00 48.53 90 GLU A CA 1
ATOM 732 C C . GLU A 1 90 ? 9.940 9.133 -14.101 1.00 48.53 90 GLU A C 1
ATOM 734 O O . GLU A 1 90 ? 9.807 10.301 -14.467 1.00 48.53 90 GLU A O 1
ATOM 739 N N . LYS A 1 91 ? 11.154 8.635 -13.828 1.00 46.50 91 LYS A N 1
ATOM 740 C CA . LYS A 1 91 ? 12.379 9.446 -13.950 1.00 46.50 91 LYS A CA 1
ATOM 741 C C . LYS A 1 91 ? 12.768 9.754 -15.395 1.00 46.50 91 LYS A C 1
ATOM 743 O O . LYS A 1 91 ? 13.416 10.773 -15.626 1.00 46.50 91 LYS A O 1
ATOM 748 N N . ILE A 1 92 ? 12.404 8.892 -16.344 1.00 46.38 92 ILE A N 1
ATOM 749 C CA . ILE A 1 92 ? 12.655 9.113 -17.774 1.00 46.38 92 ILE A CA 1
ATOM 750 C C . ILE A 1 92 ? 11.647 10.125 -18.345 1.00 46.38 92 ILE A C 1
ATOM 752 O O . ILE A 1 92 ? 12.039 10.978 -19.137 1.00 46.38 92 ILE A O 1
ATOM 756 N N . PHE A 1 93 ? 10.389 10.114 -17.889 1.00 38.06 93 PHE A N 1
ATOM 757 C CA . PHE A 1 93 ? 9.348 11.009 -18.413 1.00 38.06 93 PHE A CA 1
ATOM 758 C C . PHE A 1 93 ? 9.464 12.468 -17.927 1.00 38.06 93 PHE A C 1
ATOM 760 O O . PHE A 1 93 ? 9.113 13.382 -18.658 1.00 38.06 93 PHE A O 1
ATOM 767 N N . ILE A 1 94 ? 10.018 12.724 -16.734 1.00 44.06 94 ILE A N 1
ATOM 768 C CA . ILE A 1 94 ? 10.186 14.095 -16.191 1.00 44.06 94 ILE A CA 1
ATOM 769 C C . ILE A 1 94 ? 11.385 14.847 -16.826 1.00 44.06 94 ILE A C 1
ATOM 771 O O . ILE A 1 94 ? 11.604 16.026 -16.555 1.00 44.06 94 ILE A O 1
ATOM 775 N N . ARG A 1 95 ? 12.186 14.188 -17.676 1.00 36.47 95 ARG A N 1
ATOM 776 C CA . ARG A 1 95 ? 13.365 14.780 -18.342 1.00 36.47 95 ARG A CA 1
ATOM 777 C C . ARG A 1 95 ? 13.240 14.928 -19.868 1.00 36.47 95 ARG A C 1
ATOM 779 O O . ARG A 1 95 ? 14.257 15.217 -20.494 1.00 36.47 95 ARG A O 1
ATOM 786 N N . SER A 1 96 ? 12.054 14.728 -20.453 1.00 39.59 96 SER A N 1
ATOM 787 C CA . SER A 1 96 ? 11.788 14.966 -21.888 1.00 39.59 96 SER A CA 1
ATOM 788 C C . SER A 1 96 ? 10.958 16.222 -22.111 1.00 39.59 96 SER A C 1
ATOM 790 O O . SER A 1 96 ? 10.043 16.457 -21.292 1.00 39.59 96 SER A O 1
#

pLDDT: mean 75.54, std 15.42, range [36.47, 89.94]

Sequence (96 aa):
MPPQLPKSMSRDQLELLFLVGQCSNTDEIYIRSAMTIERQKKVFGQLVTRFQFANIHEIRSFQKAHQVEVYNRLKKWGVSCSIHALVLMEKIFIRS

Organism: NCBI:txid454601